Protein AF-D4JWC8-F1 (afdb_monomer_lite)

Organism: NCBI:txid657319

Radius of gyration: 13.59 Å; chains: 1; bounding box: 37×21×37 Å

pLDDT: mean 89.57, std 12.58, range [39.38, 97.88]

Foldseek 3Di:
DDVVQQAAWEWEWACVAPQRIWIFIDRPPRTPDIHGDDDLVVSLVVVVVVCVVVVHALADQHEYEYEYAPVDPCRVVVVVSVVVSQVVVCVSRVNYYYDYDHCNVVVD

Sequence (108 aa):
MDFSENKNLKLHLDMSGENGWTLKFAKGEEIVKEIPKADISVMTDEVRELFKEQGYTADNTILIEFSYNATESGTTSAYLDTMKIINTMKSEYTHLFYSETDVSVFAG

Structure (mmCIF, N/CA/C/O backbone):
data_AF-D4JWC8-F1
#
_entry.id   AF-D4JWC8-F1
#
loop_
_atom_site.group_PDB
_atom_site.id
_atom_site.type_symbol
_atom_site.label_atom_id
_atom_site.label_alt_id
_atom_site.label_comp_id
_atom_site.label_asym_id
_atom_site.label_entity_id
_atom_site.label_seq_id
_atom_site.pdbx_PDB_ins_code
_atom_site.Cartn_x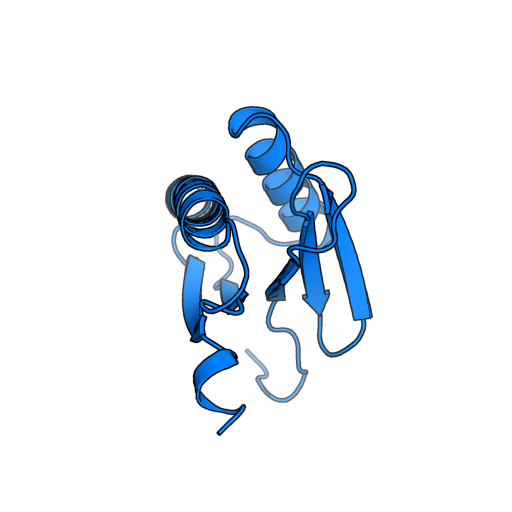
_atom_site.Cartn_y
_atom_site.Cartn_z
_atom_site.occupancy
_atom_site.B_iso_or_equiv
_atom_site.auth_seq_id
_atom_site.auth_comp_id
_atom_site.auth_asym_id
_atom_site.auth_atom_id
_atom_site.pdbx_PDB_model_num
ATOM 1 N N . MET A 1 1 ? -23.448 -4.946 3.812 1.00 47.41 1 MET A N 1
ATOM 2 C CA . MET A 1 1 ? -22.372 -4.216 3.119 1.00 47.41 1 MET A CA 1
ATOM 3 C C . MET A 1 1 ? -22.793 -4.159 1.668 1.00 47.41 1 MET A C 1
ATOM 5 O O . MET A 1 1 ? -23.048 -5.218 1.110 1.00 47.41 1 MET A O 1
ATOM 9 N N . ASP A 1 2 ? -23.045 -2.966 1.138 1.00 39.38 2 ASP A N 1
ATOM 10 C CA . ASP A 1 2 ? -23.489 -2.817 -0.247 1.00 39.38 2 ASP A CA 1
ATOM 11 C C . ASP A 1 2 ? -22.255 -2.821 -1.155 1.00 39.38 2 ASP A C 1
ATOM 13 O O . ASP A 1 2 ? -21.400 -1.944 -1.039 1.00 39.38 2 ASP A O 1
ATOM 17 N N . PHE A 1 3 ? -22.117 -3.864 -1.973 1.00 45.22 3 PHE A N 1
ATOM 18 C CA . PHE A 1 3 ? -20.962 -4.083 -2.851 1.00 45.22 3 PHE A CA 1
ATOM 19 C C . PHE A 1 3 ? -21.086 -3.321 -4.184 1.00 45.22 3 PHE A C 1
ATOM 21 O O . PHE A 1 3 ? -20.167 -3.372 -4.997 1.00 45.22 3 PHE A O 1
ATOM 28 N N . SER A 1 4 ? -22.209 -2.630 -4.433 1.00 43.72 4 SER A N 1
ATOM 29 C CA . SER A 1 4 ? -22.436 -1.867 -5.670 1.00 43.72 4 SER A CA 1
ATOM 30 C C . SER A 1 4 ? -21.759 -0.498 -5.689 1.00 43.72 4 SER A C 1
ATOM 32 O O . SER A 1 4 ? -21.609 0.098 -6.752 1.00 43.72 4 SER A O 1
ATOM 34 N N . GLU A 1 5 ? -21.347 0.017 -4.533 1.00 48.03 5 GLU A N 1
ATOM 35 C CA . GLU A 1 5 ? -20.498 1.199 -4.470 1.00 48.03 5 GLU A CA 1
ATOM 36 C C . GLU A 1 5 ? -19.051 0.718 -4.464 1.00 48.03 5 GLU A C 1
ATOM 38 O O . GLU A 1 5 ? -18.632 0.034 -3.536 1.00 48.03 5 GLU A O 1
ATOM 43 N N . ASN A 1 6 ? -18.311 1.052 -5.518 1.00 50.34 6 ASN A N 1
ATOM 44 C CA . ASN A 1 6 ? -16.920 0.688 -5.810 1.00 50.34 6 ASN A CA 1
ATOM 45 C C . ASN A 1 6 ? -15.939 1.256 -4.745 1.00 50.34 6 ASN A C 1
ATOM 47 O O . ASN A 1 6 ? -15.108 2.119 -5.019 1.00 50.34 6 ASN A O 1
ATOM 51 N N . LYS A 1 7 ? -16.116 0.837 -3.487 1.00 60.22 7 LYS A N 1
ATOM 52 C CA . LYS A 1 7 ? -15.539 1.387 -2.248 1.00 60.22 7 LYS A CA 1
ATOM 53 C C . LYS A 1 7 ? -14.270 0.666 -1.796 1.00 60.22 7 LYS A C 1
ATOM 55 O O . LYS A 1 7 ? -13.739 1.025 -0.744 1.00 60.22 7 LYS A O 1
ATOM 60 N N . ASN A 1 8 ? -13.809 -0.337 -2.542 1.00 76.12 8 ASN A N 1
ATOM 61 C CA . ASN A 1 8 ? -12.573 -1.045 -2.226 1.00 76.12 8 ASN A CA 1
ATOM 62 C C . ASN A 1 8 ? -11.390 -0.080 -2.318 1.00 76.12 8 ASN A C 1
ATOM 64 O O . ASN A 1 8 ? -11.329 0.767 -3.216 1.00 76.12 8 ASN A O 1
ATOM 68 N N . LEU A 1 9 ? -10.465 -0.208 -1.369 1.00 88.75 9 LEU A N 1
ATOM 69 C CA . LEU A 1 9 ? -9.247 0.582 -1.365 1.00 88.75 9 LEU A CA 1
ATOM 70 C C . LEU A 1 9 ? -8.277 -0.065 -2.349 1.00 88.75 9 LEU A C 1
ATOM 72 O O . LEU A 1 9 ? -7.802 -1.178 -2.132 1.00 88.75 9 LEU A O 1
ATOM 76 N N . LYS A 1 10 ? -7.994 0.620 -3.446 1.00 93.50 10 LYS A N 1
ATOM 77 C CA . LYS A 1 10 ? -6.994 0.187 -4.413 1.00 93.50 10 LYS A CA 1
ATOM 78 C C . LYS A 1 10 ? -5.639 0.697 -3.980 1.00 93.50 10 LYS A C 1
ATOM 80 O O . LYS A 1 10 ? -5.493 1.863 -3.619 1.00 93.50 10 LYS A O 1
ATOM 85 N N . LEU A 1 11 ? -4.659 -0.184 -4.040 1.00 95.56 11 LEU A N 1
ATOM 86 C CA . LEU A 1 11 ? -3.275 0.094 -3.729 1.00 95.56 11 LEU A CA 1
ATOM 87 C C . LEU A 1 11 ? -2.443 -0.194 -4.971 1.00 95.56 11 LEU A C 1
ATOM 89 O O . LEU A 1 11 ? -2.431 -1.320 -5.458 1.00 95.56 11 LEU A O 1
ATOM 93 N N . HIS A 1 12 ? -1.758 0.808 -5.498 1.00 96.06 12 HIS A N 1
ATOM 94 C CA . HIS A 1 12 ? -0.938 0.668 -6.689 1.00 96.06 12 HIS A CA 1
ATOM 95 C C . HIS A 1 12 ? 0.510 1.043 -6.394 1.00 96.06 12 HIS A C 1
ATOM 97 O O . HIS A 1 12 ? 0.789 2.106 -5.836 1.00 96.06 12 HIS A O 1
ATOM 103 N N . LEU A 1 13 ? 1.422 0.152 -6.766 1.00 96.50 13 LEU A N 1
ATOM 104 C CA . LEU A 1 13 ? 2.853 0.392 -6.705 1.00 96.50 13 LEU A CA 1
ATOM 105 C C . LEU A 1 13 ? 3.311 1.063 -8.004 1.00 96.50 13 LEU A C 1
ATOM 107 O O . LEU A 1 13 ? 3.322 0.422 -9.052 1.00 96.50 13 LEU A O 1
ATOM 111 N N . ASP A 1 14 ? 3.695 2.334 -7.918 1.00 96.00 14 ASP A N 1
ATOM 112 C CA . ASP A 1 14 ? 4.178 3.116 -9.055 1.00 96.00 14 ASP A CA 1
ATOM 113 C C . ASP A 1 14 ? 5.699 3.291 -8.975 1.00 96.00 14 ASP A C 1
ATOM 115 O O . ASP A 1 14 ? 6.214 3.957 -8.070 1.00 96.00 14 ASP A O 1
ATOM 119 N N . MET A 1 15 ? 6.423 2.708 -9.931 1.00 95.44 15 MET A N 1
ATOM 120 C CA . MET A 1 15 ? 7.888 2.746 -9.987 1.00 95.44 15 MET A CA 1
ATOM 121 C C . MET A 1 15 ? 8.456 4.047 -10.575 1.00 95.44 15 MET A C 1
ATOM 123 O O . MET A 1 15 ? 9.672 4.228 -10.600 1.00 95.44 15 MET A O 1
ATOM 127 N N . SER A 1 16 ? 7.608 4.978 -11.023 1.00 92.00 16 SER A N 1
ATOM 128 C CA . SER A 1 16 ? 8.033 6.285 -11.547 1.00 92.00 16 SER A CA 1
ATOM 129 C C . SER A 1 16 ? 8.257 7.357 -10.469 1.00 92.00 16 SER A C 1
ATOM 131 O O . SER A 1 16 ? 8.630 8.486 -10.789 1.00 92.00 16 SER A O 1
ATOM 133 N N . GLY A 1 17 ? 8.044 7.024 -9.190 1.00 85.12 17 GLY A N 1
ATOM 134 C CA . GLY A 1 17 ? 8.173 7.961 -8.071 1.00 85.12 17 GLY A CA 1
ATOM 135 C C . GLY A 1 17 ? 9.585 8.536 -7.893 1.00 85.12 17 GLY A C 1
ATOM 136 O O . GLY A 1 17 ? 10.581 7.831 -8.051 1.00 85.12 17 GLY A O 1
ATOM 137 N N . GLU A 1 18 ? 9.679 9.807 -7.480 1.00 78.56 18 GLU A N 1
ATOM 138 C CA . GLU A 1 18 ? 10.950 10.548 -7.341 1.00 78.56 18 GLU A CA 1
ATOM 139 C C . GLU A 1 18 ? 11.982 9.851 -6.429 1.00 78.56 18 GLU A C 1
ATOM 141 O O . GLU A 1 18 ? 13.183 9.929 -6.677 1.00 78.56 18 GLU A O 1
ATOM 146 N N . ASN A 1 19 ? 11.517 9.110 -5.416 1.00 84.94 19 ASN A N 1
ATOM 147 C CA . ASN A 1 19 ? 12.355 8.349 -4.477 1.00 84.94 19 ASN A CA 1
ATOM 148 C C . ASN A 1 19 ? 12.493 6.858 -4.850 1.00 84.94 19 ASN A C 1
ATOM 150 O O . ASN A 1 19 ? 12.772 6.013 -3.996 1.00 84.94 19 ASN A O 1
ATOM 154 N N . GLY A 1 20 ? 12.271 6.521 -6.119 1.00 91.69 20 GLY A N 1
ATOM 155 C CA . GLY A 1 20 ? 12.368 5.173 -6.678 1.00 91.69 20 GLY A CA 1
ATOM 156 C C . GLY A 1 20 ? 11.026 4.459 -6.811 1.00 91.69 20 GLY A C 1
ATOM 157 O O . GLY A 1 20 ? 10.856 3.692 -7.748 1.00 91.69 20 GLY A O 1
ATOM 158 N N . TRP A 1 21 ? 10.079 4.697 -5.902 1.00 96.31 21 TRP A N 1
ATOM 159 C CA . TRP A 1 21 ? 8.685 4.279 -6.064 1.00 96.31 21 TRP A CA 1
ATOM 160 C C . TRP A 1 21 ? 7.752 5.068 -5.142 1.00 96.31 21 TRP A C 1
ATOM 162 O O . TRP A 1 21 ? 8.182 5.662 -4.147 1.00 96.31 21 TRP A O 1
ATOM 172 N N . THR A 1 22 ? 6.467 5.048 -5.471 1.00 97.25 22 THR A N 1
ATOM 173 C CA . THR A 1 22 ? 5.386 5.670 -4.707 1.00 97.25 22 THR A CA 1
ATOM 174 C C . THR A 1 22 ? 4.247 4.673 -4.543 1.00 97.25 22 THR A C 1
ATOM 176 O O . THR A 1 22 ? 3.897 3.943 -5.469 1.00 97.25 22 THR A O 1
ATOM 179 N N . LEU A 1 23 ? 3.653 4.649 -3.354 1.00 96.81 23 LEU A N 1
ATOM 180 C CA . LEU A 1 23 ? 2.470 3.862 -3.053 1.00 96.81 23 LEU A CA 1
ATOM 181 C C . LEU A 1 23 ? 1.221 4.729 -3.238 1.00 96.81 23 LEU A C 1
ATOM 183 O O . LEU A 1 23 ? 0.984 5.656 -2.461 1.00 96.81 23 LEU A O 1
ATOM 187 N N . LYS A 1 24 ? 0.433 4.451 -4.275 1.00 96.69 24 LYS A N 1
ATOM 188 C CA . LYS A 1 24 ? -0.779 5.208 -4.604 1.00 96.69 24 LYS A CA 1
ATOM 189 C C . LYS A 1 24 ? -2.008 4.501 -4.059 1.00 96.69 24 LYS A C 1
ATOM 191 O O . LYS A 1 24 ? -2.231 3.326 -4.342 1.00 96.69 24 LYS A O 1
ATOM 196 N N . PHE A 1 25 ? -2.818 5.227 -3.305 1.00 95.38 25 PHE A N 1
ATOM 197 C CA . PHE A 1 25 ? -4.095 4.758 -2.793 1.00 95.38 25 PHE A CA 1
ATOM 198 C C . PHE A 1 25 ? -5.219 5.408 -3.574 1.00 95.38 25 PHE A C 1
ATOM 200 O O . PHE A 1 25 ? -5.262 6.632 -3.706 1.00 95.38 25 PHE A O 1
ATOM 207 N N . ALA A 1 26 ? -6.147 4.594 -4.058 1.00 92.38 26 ALA A N 1
ATOM 208 C CA . ALA A 1 26 ? -7.302 5.056 -4.799 1.00 92.38 26 ALA A CA 1
ATOM 209 C C . ALA A 1 26 ? -8.596 4.430 -4.280 1.00 92.38 26 ALA A C 1
ATOM 211 O O . ALA A 1 26 ? -8.609 3.318 -3.751 1.00 92.38 26 ALA A O 1
ATOM 212 N N . LYS A 1 27 ? -9.702 5.144 -4.464 1.00 86.75 27 LYS A N 1
ATOM 213 C CA . LYS A 1 27 ? -11.055 4.660 -4.194 1.00 86.75 27 LYS A CA 1
ATOM 214 C C . LYS A 1 27 ? -11.871 4.831 -5.467 1.00 86.75 27 LYS A C 1
ATOM 216 O O . LYS A 1 27 ? -12.100 5.946 -5.927 1.00 86.75 27 LYS A O 1
ATOM 221 N N . GLY A 1 28 ? -12.257 3.717 -6.085 1.00 81.69 28 GLY A N 1
ATOM 222 C CA . GLY A 1 28 ? -12.798 3.747 -7.445 1.00 81.69 28 GLY A CA 1
ATOM 223 C C . GLY A 1 28 ? -11.735 4.179 -8.465 1.00 81.69 28 GLY A C 1
ATOM 224 O O . GLY A 1 28 ? -10.834 3.390 -8.763 1.00 81.69 28 GLY A O 1
ATOM 225 N N . GLU A 1 29 ? -11.871 5.395 -9.001 1.00 80.19 29 GLU A N 1
ATOM 226 C CA . GLU A 1 29 ? -10.948 6.033 -9.963 1.00 80.19 29 GLU A CA 1
ATOM 227 C C . GLU A 1 29 ? -10.177 7.223 -9.359 1.00 80.19 29 GLU A C 1
ATOM 229 O O . GLU A 1 29 ? -9.248 7.736 -9.978 1.00 80.19 29 GLU A O 1
ATOM 234 N N . GLU A 1 30 ? -10.535 7.664 -8.151 1.00 88.00 30 GLU A N 1
ATOM 235 C CA . GLU A 1 30 ? -9.923 8.823 -7.499 1.00 88.00 30 GLU A CA 1
ATOM 236 C C . GLU A 1 30 ? -8.710 8.400 -6.667 1.00 88.00 30 GLU A C 1
ATOM 238 O O . GLU A 1 30 ? -8.825 7.528 -5.804 1.00 88.00 30 GLU A O 1
ATOM 243 N N . ILE A 1 31 ? -7.558 9.039 -6.895 1.00 92.25 31 ILE A N 1
ATOM 244 C CA . ILE A 1 31 ? -6.382 8.903 -6.030 1.00 92.25 31 ILE A CA 1
ATOM 245 C C . ILE A 1 31 ? -6.623 9.734 -4.769 1.00 92.25 31 ILE A C 1
ATOM 247 O O . ILE A 1 31 ? -6.725 10.955 -4.835 1.00 92.25 31 ILE A O 1
ATOM 251 N N . VAL A 1 32 ? -6.687 9.065 -3.620 1.00 93.25 32 VAL A N 1
ATOM 252 C CA . VAL A 1 32 ? -6.938 9.697 -2.317 1.00 93.25 32 VAL A CA 1
ATOM 253 C C . VAL A 1 32 ? -5.649 10.027 -1.564 1.00 93.25 32 VAL A C 1
ATOM 255 O O . VAL A 1 32 ? -5.652 10.907 -0.708 1.00 93.25 32 VAL A O 1
ATOM 258 N N . LYS A 1 33 ? -4.541 9.335 -1.865 1.00 95.56 33 LYS A N 1
ATOM 259 C CA . LYS A 1 33 ? -3.229 9.584 -1.250 1.00 95.56 33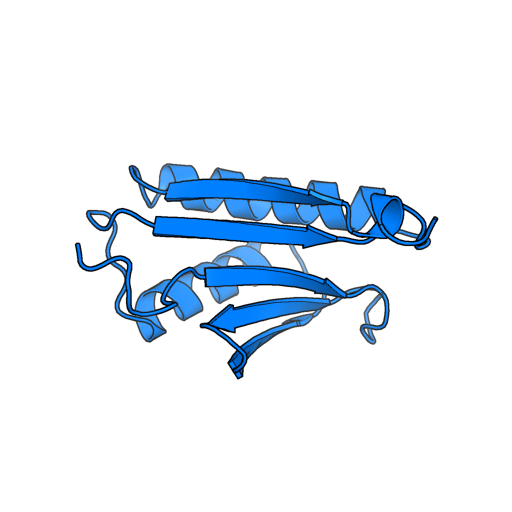 LYS A CA 1
ATOM 260 C C . LYS A 1 33 ? -2.108 8.994 -2.097 1.00 95.56 33 LYS A C 1
ATOM 262 O O . LYS A 1 33 ? -2.242 7.901 -2.643 1.00 95.56 33 LYS A O 1
ATOM 267 N N . GLU A 1 34 ? -0.973 9.679 -2.121 1.00 96.69 34 GLU A N 1
ATOM 268 C CA . GLU A 1 34 ? 0.288 9.148 -2.632 1.00 96.69 34 GLU A CA 1
ATOM 269 C C . GLU A 1 34 ? 1.334 9.185 -1.515 1.00 96.69 34 GLU A C 1
ATOM 271 O O . GLU A 1 34 ? 1.545 10.227 -0.892 1.00 96.69 34 GLU A O 1
ATOM 276 N N . ILE A 1 35 ? 1.962 8.044 -1.231 1.00 96.75 35 ILE A N 1
ATOM 277 C CA . ILE A 1 35 ? 2.989 7.910 -0.194 1.00 96.75 35 ILE A CA 1
ATOM 278 C C . ILE A 1 35 ? 4.314 7.583 -0.893 1.00 96.75 35 ILE A C 1
ATOM 280 O O . ILE A 1 35 ? 4.501 6.443 -1.332 1.00 96.75 35 ILE A O 1
ATOM 284 N N . PRO A 1 36 ? 5.234 8.551 -1.049 1.00 96.69 36 PRO A N 1
ATOM 285 C CA . PRO A 1 36 ? 6.531 8.287 -1.659 1.00 96.69 36 PRO A CA 1
ATOM 286 C C . PRO A 1 36 ? 7.361 7.345 -0.780 1.00 96.69 36 PRO A C 1
ATOM 288 O O . PRO A 1 36 ? 7.189 7.294 0.442 1.00 96.69 36 PRO A O 1
ATOM 291 N N . LYS A 1 37 ? 8.300 6.616 -1.390 1.00 96.69 37 LYS A N 1
ATOM 292 C CA . LYS A 1 37 ? 9.230 5.746 -0.664 1.00 96.69 37 LYS A CA 1
ATOM 293 C C . LYS A 1 37 ? 9.953 6.513 0.455 1.00 96.69 37 LYS A C 1
ATOM 295 O O . LYS A 1 37 ? 10.661 7.487 0.204 1.00 96.69 37 LYS A O 1
ATOM 300 N N . ALA A 1 38 ? 9.800 6.011 1.681 1.00 96.44 38 ALA A N 1
ATOM 301 C CA . ALA A 1 38 ? 10.496 6.436 2.891 1.00 96.44 38 ALA A CA 1
ATOM 302 C C . ALA A 1 38 ? 10.857 5.223 3.785 1.00 96.44 38 ALA A C 1
ATOM 304 O O . ALA A 1 38 ? 10.856 4.068 3.337 1.00 96.44 38 ALA A O 1
ATOM 305 N N . ASP A 1 39 ? 11.207 5.480 5.048 1.00 96.75 39 ASP A N 1
ATOM 306 C CA . ASP A 1 39 ? 11.343 4.432 6.064 1.00 96.75 39 ASP A CA 1
ATOM 307 C C . ASP A 1 39 ? 10.011 3.687 6.276 1.00 96.75 39 ASP A C 1
ATOM 309 O O . ASP A 1 39 ? 8.939 4.287 6.207 1.00 96.75 39 ASP A O 1
ATOM 313 N N . ILE A 1 40 ? 10.071 2.379 6.550 1.00 96.56 40 ILE A N 1
ATOM 314 C CA . ILE A 1 40 ? 8.870 1.539 6.692 1.00 96.56 40 ILE A CA 1
ATOM 315 C C . ILE A 1 40 ? 7.959 2.018 7.818 1.00 96.56 40 ILE A C 1
ATOM 317 O O . ILE A 1 40 ? 6.741 1.966 7.653 1.00 96.56 40 ILE A O 1
ATOM 321 N N . SER A 1 41 ? 8.514 2.490 8.936 1.00 97.19 41 SER A N 1
ATOM 322 C CA . SER A 1 41 ? 7.706 3.000 10.048 1.00 97.19 41 SER A CA 1
ATOM 323 C C . SER A 1 41 ? 6.907 4.232 9.626 1.00 97.19 41 SER A C 1
ATOM 325 O O . SER A 1 41 ? 5.691 4.249 9.781 1.00 97.19 41 SER A O 1
ATOM 327 N N . VAL A 1 42 ? 7.564 5.184 8.958 1.00 97.69 42 VAL A N 1
ATOM 328 C CA . VAL A 1 42 ? 6.938 6.406 8.431 1.00 97.69 42 VAL A CA 1
ATOM 329 C C . VAL A 1 42 ? 5.845 6.074 7.418 1.00 97.69 42 VAL A C 1
ATOM 331 O O . VAL A 1 42 ? 4.735 6.588 7.511 1.00 97.69 42 VAL A O 1
ATOM 334 N N . MET A 1 43 ? 6.125 5.177 6.470 1.00 97.69 43 MET A N 1
ATOM 335 C CA . MET A 1 43 ? 5.124 4.767 5.481 1.00 97.69 43 MET A CA 1
ATOM 336 C C . MET A 1 43 ? 3.939 4.047 6.136 1.00 97.69 43 MET A C 1
ATOM 338 O O . MET A 1 43 ? 2.801 4.254 5.729 1.00 97.69 43 MET A O 1
ATOM 342 N N . THR A 1 44 ? 4.182 3.222 7.158 1.00 97.69 44 THR A N 1
ATOM 343 C CA . THR A 1 44 ? 3.112 2.541 7.905 1.00 97.69 44 THR A CA 1
ATOM 344 C C . THR A 1 44 ? 2.239 3.545 8.655 1.00 97.69 44 THR A C 1
ATOM 346 O O . THR A 1 44 ? 1.015 3.420 8.635 1.00 97.69 44 THR A O 1
ATOM 349 N N . ASP A 1 45 ? 2.844 4.561 9.272 1.00 97.88 45 ASP A N 1
ATOM 350 C CA . ASP A 1 45 ? 2.121 5.631 9.959 1.00 97.88 45 ASP A CA 1
ATOM 351 C C . ASP A 1 45 ? 1.231 6.422 8.991 1.00 97.88 45 ASP A C 1
ATOM 353 O O . ASP A 1 45 ? 0.059 6.642 9.289 1.00 97.88 45 ASP A O 1
ATOM 357 N N . GLU A 1 46 ? 1.730 6.751 7.798 1.00 97.69 46 GLU A N 1
ATOM 358 C CA . GLU A 1 46 ? 0.940 7.404 6.743 1.00 97.69 46 GLU A CA 1
ATOM 359 C C . GLU A 1 46 ? -0.245 6.540 6.275 1.00 97.69 46 GLU A C 1
ATOM 361 O O . GLU A 1 46 ? -1.350 7.053 6.093 1.00 97.69 46 GLU A O 1
ATOM 366 N N . VAL A 1 47 ? -0.065 5.221 6.125 1.00 96.00 47 VAL A N 1
ATOM 367 C CA . VAL A 1 47 ? -1.176 4.306 5.795 1.00 96.00 47 VAL A CA 1
ATOM 368 C C . VAL A 1 47 ? -2.194 4.241 6.935 1.00 96.00 47 VAL A C 1
ATOM 370 O O . VAL A 1 47 ? -3.402 4.189 6.687 1.00 96.00 47 VAL A O 1
ATOM 373 N N . ARG A 1 48 ? -1.740 4.286 8.190 1.00 95.44 48 ARG A N 1
ATOM 374 C CA . ARG A 1 48 ? -2.628 4.317 9.354 1.00 95.44 48 ARG A CA 1
ATOM 375 C C . ARG A 1 48 ? -3.448 5.601 9.412 1.00 95.44 48 ARG A C 1
ATOM 377 O O . ARG A 1 48 ? -4.648 5.526 9.674 1.00 95.44 48 ARG A O 1
ATOM 384 N N . GLU A 1 49 ? -2.830 6.752 9.167 1.00 96.12 49 GLU A N 1
ATOM 385 C CA . GLU A 1 49 ? -3.545 8.029 9.103 1.00 96.12 49 GLU A CA 1
ATOM 386 C C . GLU A 1 49 ? -4.532 8.052 7.937 1.00 96.12 49 GLU A C 1
ATOM 388 O O . GLU A 1 49 ? -5.693 8.394 8.153 1.00 96.12 49 GLU A O 1
ATOM 393 N N . LEU A 1 50 ? -4.152 7.546 6.758 1.00 94.06 50 LEU A N 1
ATOM 394 C CA . LEU A 1 50 ? -5.086 7.382 5.643 1.00 94.06 50 LEU A CA 1
ATOM 395 C C . LEU A 1 50 ? -6.313 6.556 6.054 1.00 94.06 50 LEU A C 1
ATOM 397 O O . LEU A 1 50 ? -7.442 6.935 5.755 1.00 94.06 50 LEU A O 1
ATOM 401 N N . PHE A 1 51 ? -6.126 5.435 6.755 1.00 91.88 51 PHE A N 1
ATOM 402 C CA . PHE A 1 51 ? -7.255 4.605 7.183 1.00 91.88 51 PHE A CA 1
ATOM 403 C C . PHE A 1 51 ? -8.209 5.382 8.099 1.00 91.88 51 PHE A C 1
ATOM 405 O O . PHE A 1 51 ? -9.424 5.327 7.899 1.00 91.88 51 PHE A O 1
ATOM 412 N N . LYS A 1 52 ? -7.671 6.169 9.039 1.00 92.00 52 LYS A N 1
ATOM 413 C CA . LYS A 1 52 ? -8.465 7.041 9.918 1.00 92.00 52 LYS A CA 1
ATOM 414 C C . LYS A 1 52 ? -9.186 8.145 9.141 1.00 92.00 52 LYS A C 1
ATOM 416 O O . LYS A 1 52 ? -10.372 8.363 9.379 1.00 92.00 52 LYS A O 1
ATOM 421 N N . GLU A 1 53 ? -8.508 8.811 8.207 1.00 91.81 53 GLU A N 1
ATOM 422 C CA . GLU A 1 53 ? -9.079 9.860 7.346 1.00 91.81 53 GLU A CA 1
ATOM 423 C C . GLU A 1 53 ? -10.229 9.327 6.482 1.00 91.81 53 GLU A C 1
ATOM 425 O O . GLU A 1 53 ? -11.223 10.018 6.265 1.00 91.81 53 GLU A O 1
ATOM 430 N N . GLN A 1 54 ? -10.133 8.069 6.041 1.00 86.62 54 GLN A N 1
ATOM 431 C CA . GLN A 1 54 ? -11.195 7.373 5.309 1.00 86.62 54 GLN A CA 1
ATOM 432 C C . GLN A 1 54 ? -12.318 6.837 6.215 1.00 86.62 54 GLN A C 1
ATOM 434 O O . GLN A 1 54 ? -13.282 6.247 5.718 1.00 86.62 54 GLN A O 1
ATOM 439 N N . GLY A 1 55 ? -12.221 7.050 7.531 1.00 88.81 55 GLY A N 1
ATOM 440 C CA . GLY A 1 55 ? -13.208 6.622 8.518 1.00 88.81 55 GLY A CA 1
ATOM 441 C C . GLY A 1 55 ? -13.172 5.127 8.833 1.00 88.81 55 GLY A C 1
ATOM 442 O O . GLY A 1 55 ? -14.137 4.616 9.402 1.00 88.81 55 GLY A O 1
ATOM 443 N N . TYR A 1 56 ? -12.096 4.422 8.469 1.00 88.44 56 TYR A N 1
ATOM 444 C CA . TYR A 1 56 ? -11.933 3.019 8.823 1.00 88.44 56 TYR A CA 1
ATOM 445 C C . TYR A 1 56 ? -11.595 2.860 10.308 1.00 88.44 56 TYR A C 1
ATOM 447 O O . TYR A 1 56 ? -10.762 3.570 10.871 1.00 88.44 56 TYR A O 1
ATOM 455 N N . THR A 1 57 ? -12.218 1.870 10.934 1.00 87.62 57 THR A N 1
ATOM 456 C CA . THR A 1 57 ? -11.948 1.418 12.299 1.00 87.62 57 THR A CA 1
ATOM 457 C C . THR A 1 57 ? -11.476 -0.035 12.290 1.00 87.62 57 THR A C 1
ATOM 459 O O . THR A 1 57 ? -11.665 -0.757 11.311 1.00 87.62 57 THR A O 1
ATOM 462 N N . ALA A 1 58 ? -10.874 -0.487 13.394 1.00 86.50 58 ALA A N 1
ATOM 463 C CA . ALA A 1 58 ? -10.337 -1.847 13.523 1.00 86.50 58 ALA A CA 1
ATOM 464 C C . ALA A 1 58 ? -11.386 -2.964 13.321 1.00 86.50 58 ALA A C 1
ATOM 466 O O . ALA A 1 58 ? -11.028 -4.075 12.929 1.00 86.50 58 ALA A O 1
ATOM 467 N N . ASP A 1 59 ? -12.668 -2.657 13.550 1.00 84.56 59 ASP A N 1
ATOM 468 C CA . ASP A 1 59 ? -13.794 -3.588 13.390 1.00 84.56 59 ASP A CA 1
ATOM 469 C C . ASP A 1 59 ? -14.324 -3.647 11.948 1.00 84.56 59 ASP A C 1
ATOM 471 O O . ASP A 1 59 ? -15.154 -4.496 11.611 1.00 84.56 59 ASP A O 1
ATOM 475 N N . ASN A 1 60 ? -13.900 -2.730 11.073 1.00 87.00 60 ASN A N 1
ATOM 476 C CA . ASN A 1 60 ? -14.328 -2.758 9.682 1.00 87.00 60 ASN A CA 1
ATOM 477 C C . ASN A 1 60 ? -13.697 -3.934 8.940 1.00 87.00 60 ASN A C 1
ATOM 479 O O . ASN A 1 60 ? -12.513 -4.225 9.073 1.00 87.00 60 ASN A O 1
ATOM 483 N N . THR A 1 61 ? -14.493 -4.569 8.080 1.00 89.38 61 THR A N 1
ATOM 484 C CA . THR A 1 61 ? -13.951 -5.433 7.032 1.00 89.38 61 THR A CA 1
ATOM 485 C C . THR A 1 61 ? -13.390 -4.553 5.923 1.00 89.38 61 THR A C 1
ATOM 487 O O . THR A 1 61 ? -14.125 -3.761 5.332 1.00 89.38 61 THR A O 1
ATOM 490 N N . ILE A 1 62 ? -12.093 -4.678 5.656 1.00 89.00 62 ILE A N 1
ATOM 491 C CA . ILE A 1 62 ? -11.370 -3.861 4.679 1.00 89.00 62 ILE A CA 1
ATOM 492 C C . ILE A 1 62 ? -10.765 -4.801 3.644 1.00 89.00 62 ILE A C 1
ATOM 494 O O . ILE A 1 62 ? -10.073 -5.753 4.002 1.00 89.00 62 ILE A O 1
ATOM 498 N N . LEU A 1 63 ? -11.020 -4.530 2.366 1.00 90.19 63 LEU A N 1
ATOM 499 C CA . LEU A 1 63 ? -10.382 -5.217 1.249 1.00 90.19 63 LEU A CA 1
ATOM 500 C C . LEU A 1 63 ? -9.473 -4.235 0.511 1.00 90.19 63 LEU A C 1
ATOM 502 O O . LEU A 1 63 ? -9.940 -3.196 0.038 1.00 90.19 63 LEU A O 1
ATOM 506 N N . ILE A 1 64 ? -8.190 -4.586 0.419 1.00 92.12 64 ILE A N 1
ATOM 507 C CA . ILE A 1 64 ? -7.204 -3.874 -0.391 1.00 92.12 64 ILE A CA 1
ATOM 508 C C . ILE A 1 64 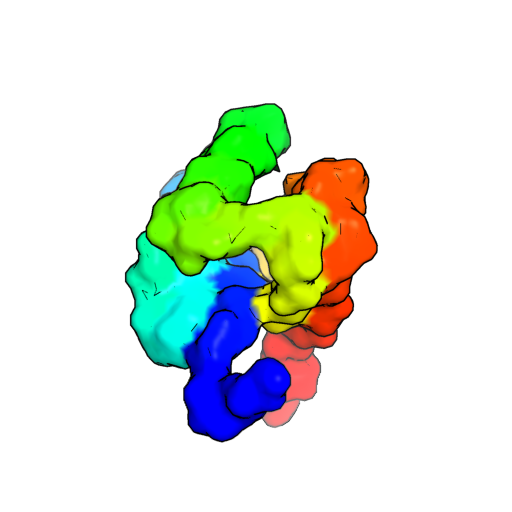? -6.999 -4.616 -1.713 1.00 92.12 64 ILE A C 1
ATOM 510 O O . ILE A 1 64 ? -6.606 -5.781 -1.726 1.00 92.12 64 ILE A O 1
ATOM 514 N N . GLU A 1 65 ? -7.200 -3.929 -2.828 1.00 94.06 65 GLU A N 1
ATOM 515 C CA . GLU A 1 65 ? -6.828 -4.422 -4.154 1.00 94.06 65 GLU A CA 1
ATOM 516 C C . GLU A 1 65 ? -5.413 -3.933 -4.471 1.00 94.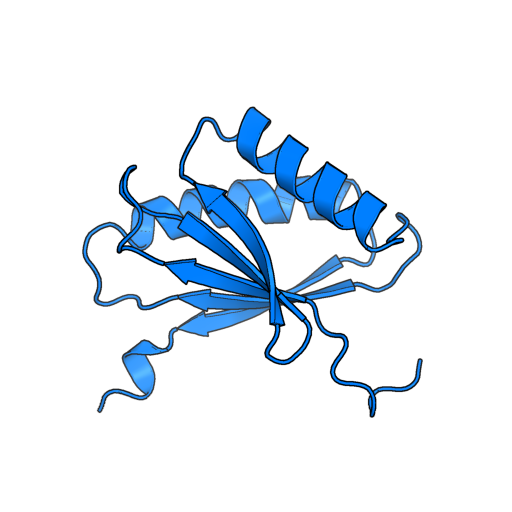06 65 GLU A C 1
ATOM 518 O O . GLU A 1 65 ? -5.224 -2.795 -4.897 1.00 94.06 65 GLU A O 1
ATOM 523 N N . PHE A 1 66 ? -4.407 -4.767 -4.207 1.00 95.88 66 PHE A N 1
ATOM 524 C CA . PHE A 1 66 ? -3.006 -4.429 -4.423 1.00 95.88 66 PHE A CA 1
ATOM 525 C C . PHE A 1 66 ? -2.546 -4.806 -5.833 1.00 95.88 66 PHE A C 1
ATOM 527 O O . PHE A 1 66 ? -2.632 -5.962 -6.240 1.00 95.88 66 PHE A O 1
ATOM 534 N N . SER A 1 67 ? -2.016 -3.833 -6.567 1.00 95.38 67 SER A N 1
ATOM 535 C CA . SER A 1 67 ? -1.525 -3.995 -7.932 1.00 95.38 67 SER A CA 1
ATOM 536 C C . SER A 1 67 ? -0.108 -3.457 -8.103 1.00 95.38 67 SER A C 1
ATOM 538 O O . SER A 1 67 ? 0.270 -2.448 -7.506 1.00 95.38 67 SER A O 1
ATOM 540 N N . TYR A 1 68 ? 0.673 -4.129 -8.941 1.00 96.12 68 TYR A N 1
ATOM 541 C CA . TYR A 1 68 ? 2.049 -3.759 -9.273 1.00 96.12 68 TYR A CA 1
ATOM 542 C C . TYR A 1 68 ? 2.430 -4.334 -10.641 1.00 96.12 68 TYR A C 1
ATOM 544 O O . TYR A 1 68 ? 1.789 -5.269 -11.117 1.00 96.12 68 TYR A O 1
ATOM 552 N N . ASN A 1 69 ? 3.475 -3.802 -11.275 1.00 95.75 69 ASN A N 1
ATOM 553 C CA . ASN A 1 69 ? 4.036 -4.353 -12.509 1.00 95.75 69 ASN A CA 1
ATOM 554 C C . ASN A 1 69 ? 5.375 -5.047 -12.212 1.00 95.75 69 ASN A C 1
ATOM 556 O O . ASN A 1 69 ? 6.387 -4.387 -11.961 1.00 95.75 69 ASN A O 1
ATOM 560 N N . ALA A 1 70 ? 5.400 -6.384 -12.250 1.00 93.94 70 ALA A N 1
ATOM 561 C CA . ALA A 1 70 ? 6.598 -7.158 -11.908 1.00 93.94 70 ALA A CA 1
ATOM 562 C C . ALA A 1 70 ? 7.775 -6.992 -12.887 1.00 93.94 70 ALA A C 1
ATOM 564 O O . ALA A 1 70 ? 8.897 -7.366 -12.548 1.00 93.94 70 ALA A O 1
ATOM 565 N N . THR A 1 71 ? 7.543 -6.445 -14.084 1.00 94.06 71 THR A N 1
ATOM 566 C CA . THR A 1 71 ? 8.598 -6.245 -15.095 1.00 94.06 71 THR A CA 1
ATOM 567 C C . THR A 1 71 ? 9.415 -4.976 -14.868 1.00 94.06 71 THR A C 1
ATOM 569 O O . THR A 1 71 ? 10.502 -4.840 -15.432 1.00 94.06 71 THR A O 1
ATOM 572 N N . GLU A 1 72 ? 8.930 -4.053 -14.035 1.00 94.31 72 GLU A N 1
ATOM 573 C CA . GLU A 1 72 ? 9.642 -2.815 -13.737 1.00 94.31 72 GLU A CA 1
ATOM 574 C C . GLU A 1 72 ? 10.820 -3.051 -12.782 1.00 94.31 72 GLU A C 1
ATOM 576 O O . GLU A 1 72 ? 10.777 -3.842 -11.833 1.00 94.31 72 GLU A O 1
ATOM 581 N N . SER A 1 73 ? 11.919 -2.344 -13.041 1.00 93.44 73 SER A N 1
ATOM 582 C CA . SER A 1 73 ? 13.123 -2.454 -12.222 1.00 93.44 73 SER A CA 1
ATOM 583 C C . SER A 1 73 ? 12.857 -1.937 -10.811 1.00 93.44 73 SER A C 1
ATOM 585 O O . SER A 1 73 ? 12.447 -0.798 -10.629 1.00 93.44 73 SER A O 1
ATOM 587 N N . GLY A 1 74 ? 13.166 -2.753 -9.802 1.00 93.44 74 GLY A N 1
ATOM 588 C CA . GLY A 1 74 ? 12.988 -2.398 -8.391 1.00 93.44 74 GLY A CA 1
ATOM 589 C C . GLY A 1 74 ? 11.661 -2.856 -7.781 1.00 93.44 74 GLY A C 1
ATOM 590 O O . GLY A 1 74 ? 11.554 -2.851 -6.551 1.00 93.44 74 GLY A O 1
ATOM 591 N N . THR A 1 75 ? 10.709 -3.348 -8.588 1.00 95.69 75 THR A N 1
ATOM 592 C CA . THR A 1 75 ? 9.390 -3.795 -8.109 1.00 95.69 75 THR A CA 1
ATOM 593 C C . THR A 1 75 ? 9.490 -4.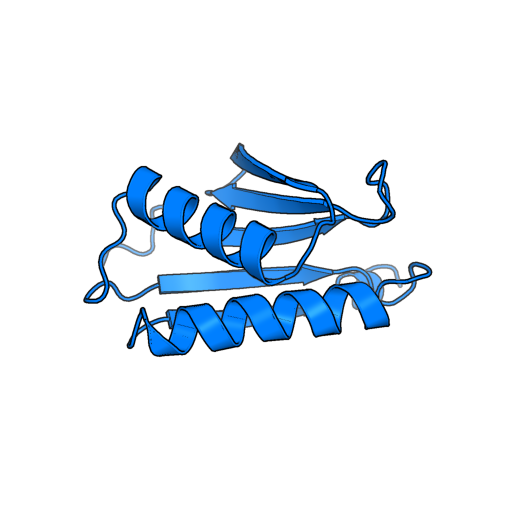841 -7.006 1.00 95.69 75 THR A C 1
ATOM 595 O O . THR A 1 75 ? 8.780 -4.740 -6.015 1.00 95.69 75 THR A O 1
ATOM 598 N N . THR A 1 76 ? 10.404 -5.814 -7.097 1.00 95.12 76 THR A N 1
ATOM 599 C CA . THR A 1 76 ? 10.558 -6.842 -6.050 1.00 95.12 76 THR A CA 1
ATOM 600 C C . THR A 1 76 ? 10.869 -6.241 -4.676 1.00 95.12 76 THR A C 1
ATOM 602 O O . THR A 1 76 ? 10.309 -6.673 -3.672 1.00 95.12 76 THR A O 1
ATOM 605 N N . SER A 1 77 ? 11.744 -5.235 -4.611 1.00 95.25 77 SER A N 1
ATOM 606 C CA . SER A 1 77 ? 12.101 -4.583 -3.343 1.00 95.25 77 SER A CA 1
ATOM 607 C C . SER A 1 77 ? 10.923 -3.777 -2.789 1.00 95.25 77 SER A C 1
ATOM 609 O O . SER A 1 77 ? 10.555 -3.905 -1.621 1.00 95.25 77 SER A O 1
ATOM 611 N N . ALA A 1 78 ? 10.285 -3.001 -3.662 1.00 96.94 78 ALA A N 1
ATOM 612 C CA . ALA A 1 78 ? 9.136 -2.167 -3.338 1.00 96.94 78 ALA A CA 1
ATOM 613 C C . ALA A 1 78 ? 7.913 -3.001 -2.891 1.00 96.94 78 ALA A C 1
ATOM 615 O O . ALA A 1 78 ? 7.233 -2.660 -1.920 1.00 96.94 78 ALA A O 1
ATOM 616 N N . TYR A 1 79 ? 7.700 -4.158 -3.520 1.00 96.88 79 TYR A N 1
ATOM 617 C CA . TYR A 1 79 ? 6.725 -5.170 -3.120 1.00 96.88 79 TYR A CA 1
ATOM 618 C C . TYR A 1 79 ? 6.984 -5.676 -1.697 1.00 96.88 79 TYR A C 1
ATOM 620 O O . TYR A 1 79 ? 6.083 -5.653 -0.863 1.00 96.88 79 TYR A O 1
ATOM 628 N N . LEU A 1 80 ? 8.218 -6.097 -1.390 1.00 97.12 80 LEU A N 1
ATOM 629 C CA . LEU A 1 80 ? 8.565 -6.626 -0.065 1.00 97.12 80 LEU A CA 1
ATOM 630 C C . LEU A 1 80 ? 8.350 -5.589 1.041 1.00 97.12 80 LEU A C 1
ATOM 632 O O . LEU A 1 80 ? 7.883 -5.927 2.128 1.00 97.12 80 LEU A O 1
ATOM 636 N N . ASP A 1 81 ? 8.674 -4.330 0.766 1.00 97.44 81 ASP A N 1
ATOM 637 C CA . ASP A 1 81 ? 8.416 -3.218 1.677 1.00 97.44 81 ASP A CA 1
ATOM 638 C C . ASP A 1 81 ? 6.912 -2.978 1.870 1.00 97.44 81 ASP A C 1
ATOM 640 O O . ASP A 1 81 ? 6.445 -2.880 3.007 1.00 97.44 81 ASP A O 1
ATOM 644 N N . THR A 1 82 ? 6.136 -2.996 0.786 1.00 96.94 82 THR A N 1
ATOM 645 C CA . THR A 1 82 ? 4.670 -2.890 0.838 1.00 96.94 82 THR A CA 1
ATOM 646 C C . THR A 1 82 ? 4.046 -4.040 1.635 1.00 96.94 82 THR A C 1
ATOM 648 O O . THR A 1 82 ? 3.158 -3.811 2.456 1.00 96.94 82 THR A O 1
ATOM 651 N N . MET A 1 83 ? 4.551 -5.269 1.492 1.00 96.75 83 MET A N 1
ATOM 652 C CA . MET A 1 83 ? 4.077 -6.420 2.269 1.00 96.75 83 MET A CA 1
ATOM 653 C C . MET A 1 83 ? 4.346 -6.273 3.767 1.00 96.75 83 MET A C 1
ATOM 655 O O . MET A 1 83 ? 3.509 -6.677 4.575 1.00 96.75 83 MET A O 1
ATOM 659 N N . LYS A 1 84 ? 5.474 -5.675 4.177 1.00 97.38 84 LYS A N 1
ATOM 660 C CA . LYS A 1 84 ? 5.727 -5.377 5.601 1.00 97.38 84 LYS A CA 1
ATOM 661 C C . LYS A 1 84 ? 4.690 -4.400 6.149 1.00 97.38 84 LYS A C 1
ATOM 663 O O . LYS A 1 84 ? 4.181 -4.623 7.247 1.00 97.38 84 LYS A O 1
ATOM 668 N N . ILE A 1 85 ? 4.352 -3.365 5.379 1.00 97.25 85 ILE A N 1
ATOM 669 C CA . ILE A 1 85 ? 3.329 -2.383 5.755 1.00 97.25 85 ILE A CA 1
ATOM 670 C C . ILE A 1 85 ? 1.965 -3.070 5.885 1.00 97.25 85 ILE A C 1
ATOM 672 O O . ILE A 1 85 ? 1.362 -3.014 6.955 1.00 97.25 85 ILE A O 1
ATOM 676 N N . ILE A 1 86 ? 1.509 -3.800 4.857 1.00 95.56 86 ILE A N 1
ATOM 677 C CA . ILE A 1 86 ? 0.214 -4.503 4.886 1.00 95.56 86 ILE A CA 1
ATOM 678 C C . ILE A 1 86 ? 0.148 -5.483 6.062 1.00 95.56 86 ILE A C 1
ATOM 680 O O . ILE A 1 86 ? -0.832 -5.480 6.800 1.00 95.56 86 ILE A O 1
ATOM 684 N N . ASN A 1 87 ? 1.185 -6.293 6.286 1.00 95.00 87 ASN A N 1
ATOM 685 C CA . ASN A 1 87 ? 1.199 -7.251 7.394 1.00 95.00 87 ASN A CA 1
ATOM 686 C C . ASN A 1 87 ? 1.169 -6.569 8.769 1.00 95.00 87 ASN A C 1
ATOM 688 O O . ASN A 1 87 ? 0.544 -7.096 9.689 1.00 95.00 87 ASN A O 1
ATOM 692 N N . THR A 1 88 ? 1.785 -5.393 8.901 1.00 96.06 88 THR A N 1
ATOM 693 C CA . THR A 1 88 ? 1.696 -4.585 10.125 1.00 96.06 88 THR A CA 1
ATOM 694 C C . THR A 1 88 ? 0.267 -4.078 10.313 1.00 96.06 88 THR A C 1
ATOM 696 O O . THR A 1 88 ? -0.337 -4.325 11.356 1.00 96.06 88 THR A O 1
ATOM 699 N N . MET A 1 89 ? -0.339 -3.509 9.268 1.00 95.06 89 MET A N 1
ATOM 700 C CA . MET A 1 89 ? -1.739 -3.068 9.289 1.00 95.06 89 MET A CA 1
ATOM 701 C C . MET A 1 89 ? -2.718 -4.213 9.597 1.00 95.06 89 MET A C 1
ATOM 703 O O . MET A 1 89 ? -3.667 -4.012 10.345 1.00 95.06 89 MET A O 1
ATOM 707 N N . LYS A 1 90 ? -2.480 -5.441 9.115 1.00 93.69 90 LYS A N 1
ATOM 708 C CA . LYS A 1 90 ? -3.308 -6.622 9.448 1.00 93.69 90 LYS A CA 1
ATOM 709 C C . LYS A 1 90 ? -3.302 -6.975 10.934 1.00 93.69 90 LYS A C 1
ATOM 711 O O . LYS A 1 90 ? -4.263 -7.572 11.412 1.00 93.69 90 LYS A O 1
ATOM 716 N N . SER A 1 91 ? -2.232 -6.644 11.657 1.00 92.25 91 SER A N 1
ATOM 717 C CA . SER A 1 91 ? -2.179 -6.858 13.108 1.00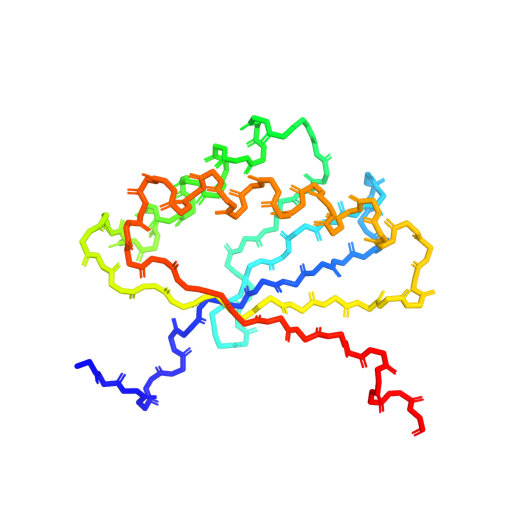 92.25 91 SER A CA 1
ATOM 718 C C . SER A 1 91 ? -3.046 -5.855 13.881 1.00 92.25 91 SER A C 1
ATOM 720 O O . SER A 1 91 ? -3.506 -6.165 14.976 1.00 92.25 91 SER A O 1
ATOM 722 N N . GLU A 1 92 ? -3.314 -4.688 13.286 1.00 92.88 92 GLU A N 1
ATOM 723 C CA . GLU A 1 92 ? -4.119 -3.605 13.864 1.00 92.88 92 GLU A CA 1
ATOM 724 C C . GLU A 1 92 ? -5.589 -3.653 13.403 1.00 92.88 92 GLU A C 1
ATOM 726 O O . GLU A 1 92 ? -6.494 -3.317 14.165 1.00 92.88 92 GLU A O 1
ATOM 731 N N . TYR A 1 93 ? -5.836 -4.112 12.173 1.00 91.25 93 TYR A N 1
ATOM 732 C CA . TYR A 1 93 ? -7.154 -4.244 11.550 1.00 91.25 93 TYR A CA 1
ATOM 733 C C . TYR A 1 93 ? -7.441 -5.725 11.289 1.00 91.25 93 TYR A C 1
ATOM 735 O O . TYR A 1 93 ? -7.086 -6.282 10.249 1.00 91.25 93 TYR A O 1
ATOM 743 N N . THR A 1 94 ? -8.089 -6.378 12.256 1.00 88.06 94 THR A N 1
ATOM 744 C CA . THR A 1 94 ? -8.271 -7.845 12.285 1.00 88.06 94 THR A CA 1
ATOM 745 C C . THR A 1 94 ? -9.033 -8.413 11.084 1.00 88.06 94 THR A C 1
ATOM 747 O O . THR A 1 94 ? -8.835 -9.572 10.716 1.00 88.06 94 THR A O 1
ATOM 750 N N . HIS A 1 95 ? -9.871 -7.597 10.442 1.00 91.06 95 HIS A N 1
ATOM 751 C CA . HIS A 1 95 ? -10.633 -7.949 9.244 1.00 91.06 95 HIS A CA 1
ATOM 752 C C . HIS A 1 95 ? -10.087 -7.275 7.974 1.00 91.06 95 HIS A C 1
ATOM 754 O O . HIS A 1 95 ? -10.849 -6.955 7.059 1.00 91.06 95 HIS A O 1
ATOM 760 N N . LEU A 1 96 ? -8.767 -7.064 7.912 1.00 92.50 96 LEU A N 1
ATOM 761 C CA . LEU A 1 96 ? -8.065 -6.596 6.720 1.00 92.50 96 LEU A CA 1
ATOM 762 C C . LEU A 1 96 ? -7.645 -7.772 5.833 1.00 92.50 96 LEU A C 1
ATOM 764 O O . LEU A 1 96 ? -6.825 -8.622 6.200 1.00 92.50 96 LEU A O 1
ATOM 768 N N . PHE A 1 97 ? -8.173 -7.766 4.618 1.00 92.12 97 PHE A N 1
ATOM 769 C CA . PHE A 1 97 ? -7.847 -8.689 3.542 1.00 92.12 97 PHE A CA 1
ATOM 770 C C . PHE A 1 97 ? -7.207 -7.920 2.391 1.00 92.12 97 PHE A C 1
ATOM 772 O O . PHE A 1 97 ? -7.437 -6.723 2.219 1.00 92.12 97 PHE A O 1
ATOM 779 N N . TYR A 1 98 ? -6.410 -8.609 1.583 1.00 93.06 98 TYR A N 1
ATOM 780 C CA . TYR A 1 98 ? -5.888 -8.038 0.353 1.00 93.06 98 TYR A CA 1
ATOM 781 C C . TYR A 1 98 ? -5.885 -9.083 -0.757 1.00 93.06 98 TYR A C 1
ATOM 783 O O . TYR A 1 98 ? -5.727 -10.277 -0.494 1.00 93.06 98 TYR A O 1
ATOM 791 N N . SER A 1 99 ? -6.084 -8.621 -1.984 1.00 93.69 99 SER A N 1
ATOM 792 C CA . SER A 1 99 ? -5.886 -9.391 -3.208 1.00 93.69 99 SER A CA 1
ATOM 793 C C . SER A 1 99 ? -4.748 -8.770 -3.999 1.00 93.69 99 SER A C 1
ATOM 795 O O . SER A 1 99 ? -4.667 -7.548 -4.092 1.00 93.69 99 SER A O 1
ATOM 797 N N . GLU A 1 100 ? -3.899 -9.600 -4.586 1.00 95.00 100 GLU A N 1
ATOM 798 C CA . GLU A 1 100 ? -2.734 -9.156 -5.348 1.00 95.00 100 GLU A CA 1
ATOM 799 C C . GLU A 1 100 ? -2.977 -9.322 -6.848 1.00 95.00 100 GLU A C 1
ATOM 801 O O . GLU A 1 100 ? -3.606 -10.286 -7.288 1.00 95.00 100 GLU A O 1
ATOM 806 N N . THR A 1 101 ? -2.482 -8.388 -7.652 1.00 95.06 101 THR A N 1
ATOM 807 C CA . THR A 1 101 ? -2.545 -8.455 -9.113 1.00 95.06 101 THR A CA 1
ATOM 808 C C . THR A 1 101 ? -1.257 -7.910 -9.716 1.00 95.06 101 THR A C 1
ATOM 810 O O . THR A 1 101 ? -1.000 -6.707 -9.688 1.00 95.06 101 THR A O 1
ATOM 813 N N . ASP A 1 102 ? -0.462 -8.799 -10.305 1.00 95.12 102 ASP A N 1
ATOM 814 C CA . ASP A 1 102 ? 0.627 -8.400 -11.191 1.00 95.12 102 ASP A CA 1
ATOM 815 C C . ASP A 1 102 ? 0.036 -8.007 -12.545 1.00 95.12 102 ASP A C 1
ATOM 817 O O . ASP A 1 102 ? -0.438 -8.861 -13.293 1.00 95.12 102 ASP A O 1
ATOM 821 N N . VAL A 1 103 ? 0.034 -6.714 -12.862 1.00 94.19 103 VAL A N 1
ATOM 822 C CA . VAL A 1 103 ? -0.585 -6.215 -14.098 1.00 94.19 103 VAL A CA 1
ATOM 823 C C . VAL A 1 103 ? 0.245 -6.528 -15.342 1.00 94.19 103 VAL A C 1
ATOM 825 O O . VAL A 1 103 ? -0.267 -6.435 -16.457 1.00 94.19 103 VAL A O 1
ATOM 828 N N . SER A 1 104 ? 1.505 -6.941 -15.173 1.00 91.31 104 SER A N 1
ATOM 829 C CA . SER A 1 104 ? 2.378 -7.280 -16.297 1.00 91.31 104 SER A CA 1
ATOM 830 C C . SER A 1 104 ? 1.883 -8.490 -17.092 1.00 91.31 104 SER A C 1
ATOM 832 O O . SER A 1 104 ? 2.131 -8.583 -18.292 1.00 91.31 104 SER A O 1
ATOM 834 N N . VAL A 1 105 ? 1.096 -9.370 -16.463 1.00 90.62 105 VAL A N 1
ATOM 835 C CA . VAL A 1 105 ? 0.526 -10.564 -17.107 1.00 90.62 105 VAL A CA 1
ATOM 836 C C . VAL A 1 105 ? -0.505 -10.232 -18.188 1.00 90.62 105 VAL A C 1
ATOM 838 O O . VAL A 1 105 ? -0.810 -11.082 -19.021 1.00 90.62 105 VAL A O 1
ATOM 841 N N . PHE A 1 106 ? -1.045 -9.009 -18.183 1.00 85.44 106 PHE A N 1
ATOM 842 C CA . PHE A 1 106 ? -2.014 -8.537 -19.174 1.00 85.44 106 PHE A CA 1
ATOM 843 C C . PHE A 1 106 ? -1.367 -7.767 -20.328 1.00 85.44 106 PHE A C 1
ATOM 845 O O . PHE A 1 106 ? -2.051 -7.447 -21.294 1.00 85.44 106 PHE A O 1
ATOM 852 N N . ALA A 1 107 ? -0.068 -7.466 -20.242 1.00 73.06 107 ALA A N 1
ATOM 853 C CA . ALA A 1 107 ? 0.675 -6.737 -21.269 1.00 73.06 107 ALA A CA 1
ATOM 854 C C . ALA A 1 107 ? 1.194 -7.646 -22.409 1.00 73.06 107 ALA A C 1
ATOM 856 O O . ALA A 1 107 ? 2.126 -7.263 -23.117 1.00 73.06 107 ALA A O 1
ATOM 857 N N . GLY A 1 108 ? 0.621 -8.851 -22.545 1.00 55.75 108 GLY A N 1
ATOM 858 C CA . GLY A 1 108 ? 0.960 -9.856 -23.561 1.00 55.75 108 GLY A CA 1
ATOM 859 C C . GLY A 1 108 ? 0.278 -9.648 -24.906 1.00 55.75 108 GLY A C 1
ATOM 860 O O . GLY A 1 108 ? -0.857 -9.123 -24.930 1.00 55.75 108 GLY A O 1
#

Secondary structure (DSSP, 8-state):
--TTS---EEEEEETTSTTS-EEEEEETTEEEEEEES--HHHHHHHHHHHHHHTT--TTS-EEEEEEE-TTSTTHHHHHHHHHHHHHHHHHH-TTEEEEEEEGGGG--